Protein AF-J9E319-F1 (afdb_monomer_lite)

Radius of gyration: 35.37 Å; chains: 1; bounding box: 70×33×104 Å

Secondary structure (DSSP, 8-state):
--TTSPEEE--S--SS-EEEEETTEEE-HHHHHHH-TT-SEEE-TTS-EEES---GGGTT-EEEEEETTT--EEEEEE----HHHHHHHHHHHHHHHHHHHHHHHHHHHHHHHHHHHHHHHHHHHHHHHHHHHHHHHHHH--

pLDDT: mean 82.78, std 11.9, range [41.44, 94.38]

Organism: Wuchereria bancrofti (NCBI:txid6293)

Foldseek 3Di:
DPQQAKDKADFDDQDQDKWKDKPNHTDAQVNCCVVCVVPQWGQDPSRIIIHRHDDPVCAQIKMFMAGPPPRHTRDIDGDHDDPVVVVVVVVVVVVVVVVVVVVVVVVVVVVVVVVVVVVVVVVVVVVVVVVVVVVVVVVVVD

Sequence (142 aa):
ALENDPYILSCPQKEFGIFWALNETYISSVSLLAQYPDKRIYIDGDNQLIINYLILDDDESFFSCHRAYDGDVLRTFSLVVNKGKQRQEIVEYVNFGIRYGAFLLILLMVLSITLSVSVQSEKYRRDVAIEQYTNKQVKQTK

Structure (mmCIF, N/CA/C/O backbone):
data_AF-J9E319-F1
#
_entry.id   AF-J9E319-F1
#
loop_
_atom_site.group_PDB
_atom_site.id
_atom_site.type_symbol
_atom_site.label_atom_id
_atom_site.label_alt_id
_atom_site.label_comp_id
_atom_site.label_asym_id
_atom_site.label_entity_id
_atom_site.label_seq_id
_atom_site.pdbx_PDB_ins_code
_atom_site.Cartn_x
_atom_site.Cartn_y
_atom_site.Cartn_z
_atom_site.occupancy
_atom_site.B_iso_or_equiv
_atom_site.auth_seq_id
_atom_site.auth_comp_id
_atom_site.auth_asym_id
_atom_site.auth_atom_id
_atom_site.pdbx_PDB_model_num
ATOM 1 N N . ALA A 1 1 ? -6.685 11.407 -5.947 1.00 43.81 1 ALA A N 1
ATOM 2 C CA . ALA A 1 1 ? -7.246 10.051 -5.825 1.00 43.81 1 ALA A CA 1
ATOM 3 C C . ALA A 1 1 ? -8.084 10.008 -4.556 1.00 43.81 1 ALA A C 1
ATOM 5 O O . ALA A 1 1 ? -7.686 10.659 -3.589 1.00 43.81 1 ALA A O 1
ATOM 6 N N . LEU A 1 2 ? -9.246 9.344 -4.569 1.00 41.44 2 LEU A N 1
ATOM 7 C CA . LEU A 1 2 ? -9.893 8.963 -3.312 1.00 41.44 2 LEU A CA 1
ATOM 8 C C . LEU A 1 2 ? -8.994 7.950 -2.589 1.00 41.44 2 LEU A C 1
ATOM 10 O O . LEU A 1 2 ? -8.174 7.286 -3.212 1.00 41.44 2 LEU A O 1
ATOM 14 N N . GLU A 1 3 ? -9.147 7.850 -1.273 1.00 49.19 3 GLU A N 1
ATOM 15 C CA . GLU A 1 3 ? -8.291 7.068 -0.366 1.00 49.19 3 GLU A CA 1
ATOM 16 C C . GLU A 1 3 ? -8.213 5.562 -0.697 1.00 49.19 3 GLU A C 1
ATOM 18 O O . GLU A 1 3 ? -7.255 4.908 -0.303 1.00 49.19 3 GLU A O 1
ATOM 23 N N . ASN A 1 4 ? -9.158 5.051 -1.498 1.00 58.56 4 ASN A N 1
ATOM 24 C CA . ASN A 1 4 ? -9.263 3.646 -1.906 1.00 58.56 4 ASN A CA 1
ATOM 25 C C . ASN A 1 4 ? -9.133 3.406 -3.421 1.00 58.56 4 ASN A C 1
ATOM 27 O O . ASN A 1 4 ? -9.301 2.269 -3.862 1.00 58.56 4 ASN A O 1
ATOM 31 N N . ASP A 1 5 ? -8.883 4.443 -4.226 1.00 72.38 5 ASP A N 1
ATOM 32 C CA . ASP A 1 5 ? -8.648 4.233 -5.656 1.00 72.38 5 ASP A CA 1
ATOM 33 C C . ASP A 1 5 ? -7.180 3.853 -5.881 1.00 72.38 5 ASP A C 1
ATOM 35 O O . ASP A 1 5 ? -6.292 4.530 -5.348 1.00 72.38 5 ASP A O 1
ATOM 39 N N . PRO A 1 6 ? -6.895 2.817 -6.691 1.00 84.12 6 PRO A N 1
ATOM 40 C CA . PRO A 1 6 ? -5.525 2.443 -6.992 1.00 84.12 6 PRO A CA 1
ATOM 41 C C . PRO A 1 6 ? -4.809 3.587 -7.716 1.00 84.12 6 PRO A C 1
ATOM 43 O O . PRO A 1 6 ? -5.338 4.204 -8.646 1.00 84.12 6 PRO A O 1
ATOM 46 N N . TYR A 1 7 ? -3.572 3.853 -7.314 1.00 88.75 7 TYR A N 1
ATOM 47 C CA . TYR A 1 7 ? -2.696 4.782 -8.010 1.00 88.75 7 TYR A CA 1
ATOM 48 C C . TYR A 1 7 ? -2.090 4.070 -9.214 1.00 88.75 7 TYR A C 1
ATOM 50 O O . TYR A 1 7 ? -1.396 3.063 -9.078 1.00 88.75 7 TYR A O 1
ATOM 58 N N . ILE A 1 8 ? -2.363 4.609 -10.397 1.00 91.31 8 ILE A N 1
ATOM 59 C CA . ILE A 1 8 ? -1.922 4.051 -11.672 1.00 91.31 8 ILE A CA 1
ATOM 60 C C . ILE A 1 8 ? -0.815 4.943 -12.224 1.00 91.31 8 ILE A C 1
ATOM 62 O O . ILE A 1 8 ? -1.060 6.077 -12.646 1.00 91.31 8 ILE A O 1
ATOM 66 N N . LEU A 1 9 ? 0.414 4.436 -12.223 1.00 91.94 9 LEU A N 1
ATOM 67 C CA . LEU A 1 9 ? 1.576 5.128 -12.762 1.00 91.94 9 LEU A CA 1
ATOM 68 C C . LEU A 1 9 ? 1.833 4.620 -14.184 1.00 91.94 9 LEU A C 1
ATOM 70 O O . LEU A 1 9 ? 2.189 3.464 -14.410 1.00 91.94 9 LEU A O 1
ATOM 74 N N . SER A 1 10 ? 1.631 5.505 -15.159 1.00 90.19 10 SER A N 1
ATOM 75 C CA . SER A 1 10 ? 1.729 5.191 -16.586 1.00 90.19 10 SER A CA 1
ATOM 76 C C . SER A 1 10 ? 2.858 5.959 -17.264 1.00 90.19 10 SER A C 1
ATOM 78 O O . SER A 1 10 ? 3.121 7.128 -16.956 1.00 90.19 10 SER A O 1
ATOM 80 N N . CYS A 1 11 ? 3.503 5.315 -18.234 1.00 88.62 11 CYS A N 1
ATOM 81 C CA . CYS A 1 11 ? 4.600 5.903 -18.992 1.00 88.62 11 CYS A CA 1
ATOM 82 C C . CYS A 1 11 ? 4.195 6.227 -20.431 1.00 88.62 11 CYS A C 1
ATOM 84 O O . CYS A 1 11 ? 3.356 5.539 -21.011 1.00 88.62 11 CYS A O 1
ATOM 86 N N . PRO A 1 12 ? 4.755 7.304 -21.009 1.00 79.44 12 PRO A N 1
ATOM 87 C CA . PRO A 1 12 ? 4.262 7.869 -22.262 1.00 79.44 12 PRO A CA 1
ATOM 88 C C . PRO A 1 12 ? 4.551 7.019 -23.512 1.00 79.44 12 PRO A C 1
ATOM 90 O O . PRO A 1 12 ? 3.957 7.289 -24.552 1.00 79.44 12 PRO A O 1
ATOM 93 N N . GLN A 1 13 ? 5.434 6.013 -23.452 1.00 70.56 13 GLN A N 1
ATOM 94 C CA . GLN A 1 13 ? 5.922 5.295 -24.638 1.00 70.56 13 GLN A CA 1
ATOM 95 C C . GLN A 1 13 ? 5.628 3.788 -24.574 1.00 70.56 13 GLN A C 1
ATOM 97 O O . GLN A 1 13 ? 5.977 3.135 -23.595 1.00 70.56 13 GLN A O 1
ATOM 102 N N . LYS A 1 14 ? 5.010 3.241 -25.636 1.00 64.62 14 LYS A N 1
ATOM 103 C CA . LYS A 1 14 ? 4.608 1.820 -25.744 1.00 64.62 14 LYS A CA 1
ATOM 104 C C . LYS A 1 14 ? 5.472 0.972 -26.693 1.00 64.62 14 LYS A C 1
ATOM 106 O O . LYS A 1 14 ? 5.441 -0.246 -26.597 1.00 64.62 14 LYS A O 1
ATOM 111 N N . GLU A 1 15 ? 6.225 1.585 -27.608 1.00 65.69 15 GLU A N 1
ATOM 112 C CA . GLU A 1 15 ? 6.797 0.870 -28.767 1.00 65.69 15 GLU A CA 1
ATOM 113 C C . GLU A 1 15 ? 8.044 0.024 -28.470 1.00 65.69 15 GLU A C 1
ATOM 115 O O . GLU A 1 15 ? 8.210 -1.033 -29.068 1.00 65.69 15 GLU A O 1
ATOM 120 N N . PHE A 1 16 ? 8.914 0.454 -27.552 1.00 67.50 16 PHE A N 1
ATOM 121 C CA . PHE A 1 16 ? 10.224 -0.185 -27.339 1.00 67.50 16 PHE A CA 1
ATOM 122 C C . PHE A 1 16 ? 10.324 -0.976 -26.035 1.00 67.50 16 PHE A C 1
ATOM 124 O O . PHE A 1 16 ? 11.408 -1.412 -25.674 1.00 67.50 16 PHE A O 1
ATOM 131 N N . GLY A 1 17 ? 9.208 -1.178 -25.332 1.00 80.38 17 GLY A N 1
ATOM 132 C CA . GLY A 1 17 ? 9.222 -1.706 -23.970 1.00 80.38 17 GLY A CA 1
ATOM 133 C C . GLY A 1 17 ? 9.722 -0.671 -22.958 1.00 80.38 17 GLY A C 1
ATOM 134 O O . GLY A 1 17 ? 10.401 0.306 -23.291 1.00 80.38 17 GLY A O 1
ATOM 135 N N . ILE A 1 18 ? 9.342 -0.875 -21.702 1.00 89.19 18 ILE A N 1
ATOM 136 C CA . ILE A 1 18 ? 9.634 0.044 -20.604 1.00 89.19 18 ILE A CA 1
ATOM 137 C C . ILE A 1 18 ? 10.063 -0.737 -19.366 1.00 89.19 18 ILE A C 1
ATOM 139 O O . ILE A 1 18 ? 9.433 -1.727 -18.993 1.00 89.19 18 ILE A O 1
ATOM 143 N N . PHE A 1 19 ? 11.127 -0.268 -18.721 1.00 91.00 19 PHE A N 1
ATOM 144 C CA . PHE A 1 19 ? 11.590 -0.789 -17.440 1.00 91.00 19 PHE A CA 1
ATOM 145 C C . PHE A 1 19 ? 11.180 0.148 -16.320 1.00 91.00 19 PHE A C 1
ATOM 147 O O . PHE A 1 19 ? 11.199 1.366 -16.488 1.00 91.00 19 PHE A O 1
ATOM 154 N N . TRP A 1 20 ? 10.841 -0.423 -15.174 1.00 93.88 20 TRP A N 1
ATOM 155 C CA . TRP A 1 20 ? 10.559 0.330 -13.964 1.00 93.88 20 TRP A CA 1
ATOM 156 C C . TRP A 1 20 ? 11.757 0.258 -13.026 1.00 93.88 20 TRP A C 1
ATOM 158 O O . TRP A 1 20 ? 12.435 -0.766 -12.954 1.00 93.88 20 TRP A O 1
ATOM 168 N N . ALA A 1 21 ? 11.999 1.333 -12.290 1.00 94.38 21 ALA A N 1
ATOM 169 C CA . ALA A 1 21 ? 12.942 1.373 -11.189 1.00 94.38 21 ALA A CA 1
ATOM 170 C C . ALA A 1 21 ? 12.269 1.972 -9.949 1.00 94.38 21 ALA A C 1
ATOM 172 O O . ALA A 1 21 ? 11.449 2.885 -10.057 1.00 94.38 21 ALA A O 1
ATOM 173 N N . LEU A 1 22 ? 12.618 1.434 -8.784 1.00 93.12 22 LEU A N 1
ATOM 174 C CA . LEU A 1 22 ? 12.262 1.937 -7.463 1.00 93.12 22 LEU A CA 1
ATOM 175 C C . LEU A 1 22 ? 13.558 2.327 -6.757 1.00 93.12 22 LEU A C 1
ATOM 177 O O . LEU A 1 22 ? 14.431 1.478 -6.584 1.00 93.12 22 LEU A O 1
ATOM 181 N N . ASN A 1 23 ? 13.684 3.594 -6.365 1.00 90.56 23 ASN A N 1
ATOM 182 C CA . ASN A 1 23 ? 14.876 4.145 -5.714 1.00 90.56 23 ASN A CA 1
ATOM 183 C C . ASN A 1 23 ? 16.160 3.748 -6.465 1.00 90.56 23 ASN A C 1
ATOM 185 O O . ASN A 1 23 ? 17.063 3.136 -5.900 1.00 90.56 23 ASN A O 1
ATOM 189 N N . GLU A 1 24 ? 16.181 4.020 -7.775 1.00 87.44 24 GLU A N 1
ATOM 190 C CA . GLU A 1 24 ? 17.293 3.721 -8.700 1.00 87.44 24 GLU A CA 1
ATOM 191 C C . GLU A 1 24 ? 17.565 2.225 -8.955 1.00 87.44 24 GLU A C 1
ATOM 193 O O . GLU A 1 24 ? 18.412 1.878 -9.777 1.00 87.44 24 GLU A O 1
ATOM 198 N N . THR A 1 25 ? 16.820 1.318 -8.321 1.00 91.94 25 THR A N 1
ATOM 199 C CA . THR A 1 25 ? 16.955 -0.128 -8.526 1.00 91.94 25 THR A CA 1
ATOM 200 C C . THR A 1 25 ? 15.898 -0.626 -9.502 1.00 91.94 25 THR A C 1
ATOM 202 O O . THR A 1 25 ? 14.705 -0.435 -9.274 1.00 91.94 25 THR A O 1
ATOM 205 N N . TYR A 1 26 ? 16.313 -1.298 -10.579 1.00 92.38 26 TYR A N 1
ATOM 206 C CA . TYR A 1 26 ? 15.375 -1.878 -11.541 1.00 92.38 26 TYR A CA 1
ATOM 207 C C . TYR A 1 26 ? 14.481 -2.937 -10.893 1.00 92.38 26 TYR A C 1
ATOM 209 O O . TYR A 1 26 ? 14.950 -3.849 -10.211 1.00 92.38 26 TYR A O 1
ATOM 217 N N . ILE A 1 27 ? 13.183 -2.823 -11.154 1.00 93.88 27 ILE A N 1
ATOM 218 C CA . ILE A 1 27 ? 12.142 -3.701 -10.635 1.00 93.88 27 ILE A CA 1
ATOM 219 C C . ILE A 1 27 ? 11.411 -4.407 -11.778 1.00 93.88 27 ILE A C 1
ATOM 221 O O . ILE A 1 27 ? 11.253 -3.894 -12.885 1.00 93.88 27 ILE A O 1
ATOM 225 N N . SER A 1 28 ? 10.954 -5.618 -11.488 1.00 92.62 28 SER A N 1
ATOM 226 C CA . SER A 1 28 ? 10.166 -6.468 -12.374 1.00 92.62 28 SER A CA 1
ATOM 227 C C . SER A 1 28 ? 8.947 -6.993 -11.626 1.00 92.62 28 SER A C 1
ATOM 229 O O . SER A 1 28 ? 8.905 -6.968 -10.394 1.00 92.62 28 SER A O 1
ATOM 231 N N . SER A 1 29 ? 7.974 -7.550 -12.345 1.00 91.25 29 SER A N 1
ATOM 232 C CA . SER A 1 29 ? 6.808 -8.178 -11.712 1.00 91.25 29 SER A CA 1
ATOM 233 C C . SER A 1 29 ? 7.202 -9.293 -10.734 1.00 91.25 29 SER A C 1
ATOM 235 O O . SER A 1 29 ? 6.527 -9.490 -9.729 1.00 91.25 29 SER A O 1
ATOM 237 N N . VAL A 1 30 ? 8.315 -9.995 -10.986 1.00 92.44 30 VAL A N 1
ATOM 238 C CA . VAL A 1 30 ? 8.824 -11.058 -10.105 1.00 92.44 30 VAL A CA 1
ATOM 239 C C . VAL A 1 30 ? 9.434 -10.480 -8.829 1.00 92.44 30 VAL A C 1
ATOM 241 O O . VAL A 1 30 ? 9.117 -10.951 -7.739 1.00 92.44 30 VAL A O 1
ATOM 244 N N . SER A 1 31 ? 10.280 -9.451 -8.943 1.00 93.50 31 SER A N 1
ATOM 245 C CA . SER A 1 31 ? 10.898 -8.825 -7.766 1.00 93.50 31 SER A CA 1
ATOM 246 C C . SER A 1 31 ? 9.860 -8.111 -6.901 1.00 93.50 31 SER A C 1
ATOM 248 O O . SER A 1 31 ? 9.914 -8.213 -5.679 1.00 93.50 31 SER A O 1
ATOM 250 N N . LEU A 1 32 ? 8.874 -7.458 -7.525 1.00 92.94 32 LEU A N 1
ATOM 251 C CA . LEU A 1 32 ? 7.754 -6.845 -6.813 1.00 92.94 32 LEU A CA 1
ATOM 252 C C . LEU A 1 32 ? 6.890 -7.886 -6.109 1.00 92.94 32 LEU A C 1
ATOM 254 O O . LEU A 1 32 ? 6.514 -7.660 -4.971 1.00 92.94 32 LEU A O 1
ATOM 258 N N . LEU A 1 33 ? 6.619 -9.040 -6.727 1.00 93.00 33 LEU A N 1
ATOM 259 C CA . LEU A 1 33 ? 5.860 -10.106 -6.068 1.00 93.00 33 LEU A CA 1
ATOM 260 C C . LEU A 1 33 ? 6.612 -10.698 -4.866 1.00 93.00 33 LEU A C 1
ATOM 262 O O . LEU A 1 33 ? 5.986 -11.095 -3.888 1.00 93.00 33 LEU A O 1
ATOM 266 N N . ALA A 1 34 ? 7.946 -10.751 -4.923 1.00 92.94 34 ALA A N 1
ATOM 267 C CA . ALA A 1 34 ? 8.763 -11.187 -3.794 1.00 92.94 34 ALA A CA 1
ATOM 268 C C . ALA A 1 34 ? 8.748 -10.170 -2.637 1.00 92.94 34 ALA A C 1
ATOM 270 O O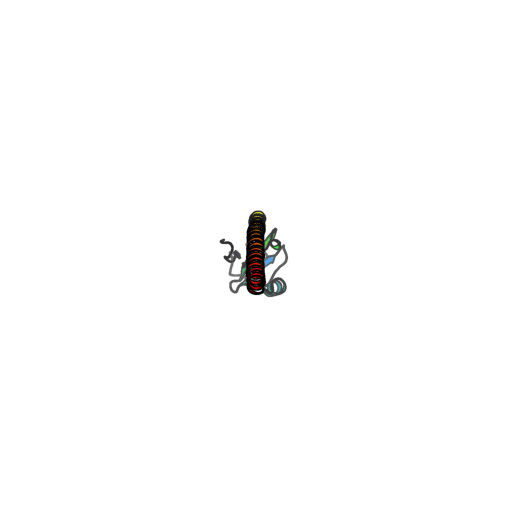 . ALA A 1 34 ? 8.723 -10.568 -1.475 1.00 92.94 34 ALA A O 1
ATOM 271 N N . GLN A 1 35 ? 8.753 -8.871 -2.950 1.00 91.06 35 GLN A N 1
ATOM 272 C CA . GLN A 1 35 ? 8.745 -7.791 -1.959 1.00 91.06 35 GLN A CA 1
ATOM 273 C C . GLN A 1 35 ? 7.342 -7.504 -1.394 1.00 91.06 35 GLN A C 1
ATOM 275 O O . GLN A 1 35 ? 7.197 -7.229 -0.205 1.00 91.06 35 GLN A O 1
ATOM 280 N N . TYR A 1 36 ? 6.316 -7.598 -2.237 1.00 91.56 36 TYR A N 1
ATOM 281 C CA . TYR A 1 36 ? 4.912 -7.308 -1.949 1.00 91.56 36 TYR A CA 1
ATOM 282 C C . TYR A 1 36 ? 4.045 -8.526 -2.322 1.00 91.56 36 TYR A C 1
ATOM 284 O O . TYR A 1 36 ? 3.357 -8.528 -3.350 1.00 91.56 36 TYR A O 1
ATOM 292 N N . PRO A 1 37 ? 4.074 -9.601 -1.509 1.00 91.62 37 PRO A N 1
ATOM 293 C CA . PRO A 1 37 ? 3.364 -10.849 -1.809 1.00 91.62 37 PRO A CA 1
ATOM 294 C C . PRO A 1 37 ? 1.836 -10.694 -1.817 1.00 91.62 37 PRO A C 1
ATOM 296 O O . PRO A 1 37 ? 1.132 -11.490 -2.438 1.00 91.62 37 PRO A O 1
ATOM 299 N N . ASP A 1 38 ? 1.319 -9.651 -1.167 1.00 92.19 38 ASP A N 1
ATOM 300 C CA . ASP A 1 38 ? -0.088 -9.244 -1.172 1.00 92.19 38 ASP A CA 1
ATOM 301 C C . ASP A 1 38 ? -0.530 -8.577 -2.488 1.00 92.19 38 ASP A C 1
ATOM 303 O O . ASP A 1 38 ? -1.708 -8.257 -2.649 1.00 92.19 38 ASP A O 1
ATOM 307 N N . LYS A 1 39 ? 0.392 -8.382 -3.444 1.00 90.31 39 LYS A N 1
ATOM 308 C CA . LYS A 1 39 ? 0.166 -7.653 -4.701 1.00 90.31 39 LYS A CA 1
ATOM 309 C C . LYS A 1 39 ? -0.351 -6.233 -4.466 1.00 90.31 39 LYS A C 1
ATOM 311 O O . LYS A 1 39 ? -1.135 -5.716 -5.262 1.00 90.31 39 LYS A O 1
ATOM 316 N N . ARG A 1 40 ? 0.078 -5.581 -3.383 1.00 91.44 40 ARG A N 1
ATOM 317 C CA . ARG A 1 40 ? -0.235 -4.169 -3.142 1.00 91.44 40 ARG A CA 1
ATOM 318 C C . ARG A 1 40 ? 0.393 -3.256 -4.191 1.00 91.44 40 ARG A C 1
ATOM 320 O O . ARG A 1 40 ? -0.270 -2.327 -4.645 1.00 91.44 40 ARG A O 1
ATOM 327 N N . ILE A 1 41 ? 1.640 -3.543 -4.571 1.00 93.31 41 ILE A N 1
ATOM 328 C CA . ILE A 1 41 ? 2.370 -2.881 -5.656 1.00 93.31 41 ILE A CA 1
ATOM 329 C C . ILE A 1 41 ? 2.730 -3.933 -6.699 1.00 93.31 41 ILE A C 1
ATOM 331 O O . ILE A 1 41 ? 3.369 -4.934 -6.377 1.00 93.31 41 ILE A O 1
ATOM 335 N N . TYR A 1 42 ? 2.319 -3.729 -7.947 1.00 94.31 42 TYR A N 1
ATOM 336 C CA . TYR A 1 42 ? 2.589 -4.670 -9.033 1.00 94.31 42 TYR A CA 1
ATOM 337 C C . TYR A 1 42 ? 2.621 -3.970 -10.391 1.00 94.31 42 TYR A C 1
ATOM 339 O O . TYR A 1 42 ? 2.134 -2.854 -10.541 1.00 94.31 42 TYR A O 1
ATOM 347 N N . ILE A 1 43 ? 3.200 -4.643 -11.385 1.00 93.19 43 ILE A N 1
ATOM 348 C CA . ILE A 1 43 ? 3.149 -4.213 -12.785 1.00 93.19 43 ILE A CA 1
ATOM 349 C C . ILE A 1 43 ? 2.057 -5.024 -13.482 1.00 93.19 43 ILE A C 1
ATOM 351 O O . ILE A 1 43 ? 2.051 -6.256 -13.384 1.00 93.19 43 ILE A O 1
ATOM 355 N N . ASP A 1 44 ? 1.122 -4.340 -14.136 1.00 90.50 44 ASP A N 1
ATOM 356 C CA . ASP A 1 44 ? 0.008 -4.964 -14.850 1.00 90.50 44 ASP A CA 1
ATOM 357 C C . ASP A 1 44 ? 0.391 -5.440 -16.268 1.00 90.50 44 ASP A C 1
ATOM 359 O O . ASP A 1 44 ? 1.542 -5.349 -16.700 1.00 90.50 44 ASP A O 1
ATOM 363 N N . GLY A 1 45 ? -0.587 -5.982 -17.003 1.00 85.56 45 GLY A N 1
ATOM 364 C CA . GLY A 1 45 ? -0.383 -6.476 -18.371 1.00 85.56 45 GLY A CA 1
ATOM 365 C C . GLY A 1 45 ? -0.111 -5.383 -19.413 1.00 85.56 45 GLY A C 1
ATOM 366 O O . GLY A 1 45 ? 0.449 -5.686 -20.463 1.00 85.56 45 GLY A O 1
ATOM 367 N N . ASP A 1 46 ? -0.450 -4.128 -19.112 1.00 87.88 46 ASP A N 1
ATOM 368 C CA . ASP A 1 46 ? -0.162 -2.955 -19.944 1.00 87.88 46 ASP A CA 1
ATOM 369 C C .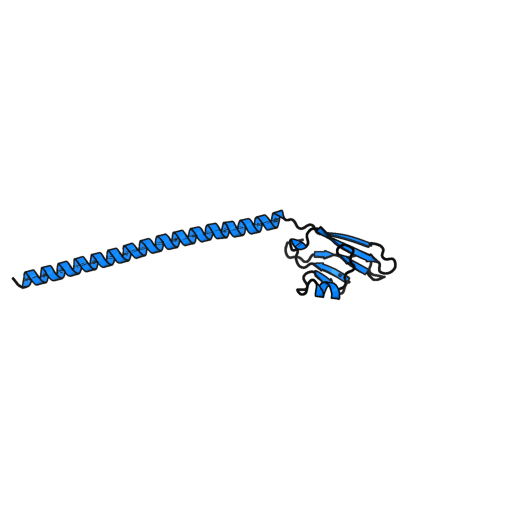 ASP A 1 46 ? 1.172 -2.285 -19.555 1.00 87.88 46 ASP A C 1
ATOM 371 O O . ASP A 1 46 ? 1.501 -1.193 -20.031 1.00 87.88 46 ASP A O 1
ATOM 375 N N . ASN A 1 47 ? 1.951 -2.949 -18.694 1.00 88.50 47 ASN A N 1
ATOM 376 C CA . ASN A 1 47 ? 3.217 -2.495 -18.130 1.00 88.50 47 ASN A CA 1
ATOM 377 C C . ASN A 1 47 ? 3.105 -1.168 -17.352 1.00 88.50 47 ASN A C 1
ATOM 379 O O . ASN A 1 47 ? 4.055 -0.379 -17.274 1.00 88.50 47 ASN A O 1
ATOM 383 N N . GLN A 1 48 ? 1.941 -0.927 -16.757 1.00 91.44 48 GLN A N 1
ATOM 384 C CA . GLN A 1 48 ? 1.686 0.157 -15.819 1.00 91.44 48 GLN A CA 1
ATOM 385 C C . GLN A 1 48 ? 2.031 -0.313 -14.411 1.00 91.44 48 GLN A C 1
ATOM 387 O O . GLN A 1 48 ? 1.818 -1.474 -14.059 1.00 91.44 48 GLN A O 1
ATOM 392 N N . LEU A 1 49 ? 2.566 0.590 -13.595 1.00 93.00 49 LEU A N 1
ATOM 393 C CA . LEU A 1 49 ? 2.827 0.303 -12.194 1.00 93.00 49 LEU A CA 1
ATOM 394 C C . LEU A 1 49 ? 1.584 0.690 -11.386 1.00 93.00 49 LEU A C 1
ATOM 396 O O . LEU A 1 49 ? 1.157 1.843 -11.404 1.00 93.00 49 LEU A O 1
ATOM 400 N N . ILE A 1 50 ? 0.996 -0.287 -10.704 1.00 93.62 50 ILE A N 1
ATOM 401 C CA . ILE A 1 50 ? -0.234 -0.143 -9.929 1.00 93.62 50 ILE A CA 1
ATOM 402 C C . ILE A 1 50 ? 0.099 -0.199 -8.441 1.00 93.62 50 ILE A C 1
ATOM 404 O O . ILE A 1 50 ? 0.806 -1.104 -7.996 1.00 93.62 50 ILE A O 1
ATOM 408 N N . ILE A 1 51 ? -0.446 0.741 -7.670 1.00 93.12 51 ILE A N 1
ATOM 409 C CA . ILE A 1 51 ? -0.356 0.780 -6.207 1.00 93.12 51 ILE A CA 1
ATOM 410 C C . ILE A 1 51 ? -1.777 0.824 -5.644 1.00 93.12 51 ILE A C 1
ATOM 412 O O . ILE A 1 51 ? -2.451 1.846 -5.737 1.00 93.12 51 ILE A O 1
ATOM 416 N N . ASN A 1 52 ? -2.244 -0.277 -5.055 1.00 90.06 52 ASN A N 1
ATOM 417 C CA . ASN A 1 52 ? -3.624 -0.391 -4.568 1.00 90.06 52 ASN A CA 1
ATOM 418 C C . ASN A 1 52 ? -3.907 0.511 -3.355 1.00 90.06 52 ASN A C 1
ATOM 420 O O . ASN A 1 52 ? -4.982 1.090 -3.262 1.00 90.06 52 ASN A O 1
ATOM 424 N N . TYR A 1 53 ? -2.952 0.621 -2.430 1.00 85.44 53 TYR A N 1
ATOM 425 C CA . TYR A 1 53 ? -3.026 1.494 -1.255 1.00 85.44 53 TYR A CA 1
ATOM 426 C C . TYR A 1 53 ? -1.620 1.872 -0.781 1.00 85.44 53 TYR A C 1
ATOM 428 O O . TYR A 1 53 ? -0.667 1.109 -0.971 1.00 85.44 53 TYR A O 1
ATOM 436 N N . LEU A 1 54 ? -1.503 3.049 -0.161 1.00 83.94 54 LEU A N 1
ATOM 437 C CA . LEU A 1 54 ? -0.252 3.584 0.383 1.00 83.94 54 LEU A CA 1
ATOM 438 C C . LEU A 1 54 ? -0.147 3.304 1.886 1.00 83.94 54 LEU A C 1
ATOM 440 O O . LEU A 1 54 ? -1.135 3.406 2.613 1.00 83.94 54 LEU A O 1
ATOM 444 N N . ILE A 1 55 ? 1.059 2.994 2.350 1.00 83.69 55 ILE A N 1
ATOM 445 C CA . ILE A 1 55 ? 1.413 2.887 3.770 1.00 83.69 55 ILE A CA 1
ATOM 446 C C . ILE A 1 55 ? 2.461 3.945 4.133 1.00 83.69 55 ILE A C 1
ATOM 448 O O . ILE A 1 55 ? 3.094 4.523 3.255 1.00 83.69 55 ILE A O 1
ATOM 452 N N . LEU A 1 56 ? 2.665 4.204 5.429 1.00 80.81 56 LEU A N 1
ATOM 453 C CA . LEU A 1 56 ? 3.653 5.196 5.889 1.00 80.81 56 LEU A CA 1
ATOM 454 C C . LEU A 1 56 ? 5.075 4.902 5.405 1.00 80.81 56 LEU A C 1
ATOM 456 O O . LEU A 1 56 ? 5.827 5.840 5.166 1.00 80.81 56 LEU A O 1
ATOM 460 N N . ASP A 1 57 ? 5.418 3.625 5.245 1.00 83.06 57 ASP A N 1
ATOM 461 C CA . ASP A 1 57 ? 6.743 3.197 4.790 1.00 83.06 57 ASP A CA 1
ATOM 462 C C . ASP A 1 57 ? 6.974 3.454 3.292 1.00 83.06 57 ASP A C 1
ATOM 464 O O . ASP A 1 57 ? 8.109 3.381 2.834 1.00 83.06 57 ASP A O 1
ATOM 468 N N . ASP A 1 58 ? 5.925 3.772 2.524 1.00 84.12 58 ASP A N 1
ATOM 469 C CA . ASP A 1 58 ? 6.071 4.175 1.120 1.00 84.12 58 ASP A CA 1
ATOM 470 C C . ASP A 1 58 ? 6.452 5.647 0.966 1.00 84.12 58 ASP A C 1
ATOM 472 O O . ASP A 1 58 ? 6.707 6.100 -0.153 1.00 84.12 58 ASP A O 1
ATOM 476 N N . ASP A 1 59 ? 6.440 6.416 2.057 1.00 82.62 59 ASP A N 1
ATOM 477 C CA . ASP A 1 59 ? 6.812 7.821 2.013 1.00 82.62 59 ASP A CA 1
ATOM 478 C C . ASP A 1 59 ? 8.225 7.980 1.446 1.00 82.62 59 ASP A C 1
ATOM 480 O O . ASP A 1 59 ? 9.119 7.188 1.736 1.00 82.62 59 ASP A O 1
ATOM 484 N N . GLU A 1 60 ? 8.404 8.992 0.601 1.00 83.06 60 GLU A N 1
ATOM 485 C CA . GLU A 1 60 ? 9.664 9.271 -0.098 1.00 83.06 60 GLU A CA 1
ATOM 486 C C . GLU A 1 60 ? 10.081 8.200 -1.127 1.00 83.06 60 GLU A C 1
ATOM 488 O O . GLU A 1 60 ? 11.159 8.299 -1.715 1.00 83.06 60 GLU A O 1
ATOM 493 N N . SER A 1 61 ? 9.221 7.219 -1.433 1.00 87.00 61 SER A N 1
ATOM 494 C CA . SER A 1 61 ? 9.484 6.265 -2.517 1.00 87.00 61 SER A CA 1
ATOM 495 C C . SER A 1 61 ? 9.519 6.963 -3.875 1.00 87.00 61 SER A C 1
ATOM 497 O O . SER A 1 61 ? 8.621 7.738 -4.233 1.00 87.00 61 SER A O 1
ATOM 499 N N . PHE A 1 62 ? 10.545 6.642 -4.662 1.00 92.50 62 PHE A N 1
ATOM 500 C CA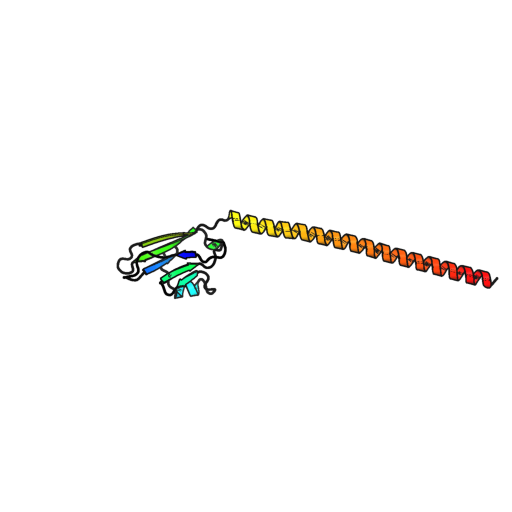 . PHE A 1 62 ? 10.769 7.211 -5.982 1.00 92.50 62 PHE A CA 1
ATOM 501 C C . PHE A 1 62 ? 10.673 6.138 -7.061 1.00 92.50 62 PHE A C 1
ATOM 503 O O . PHE A 1 62 ? 11.502 5.232 -7.132 1.00 92.50 62 PHE A O 1
ATOM 510 N N . PHE A 1 63 ? 9.676 6.265 -7.930 1.00 94.00 63 PHE A N 1
ATOM 511 C CA . PHE A 1 63 ? 9.488 5.386 -9.075 1.00 94.00 63 PHE A CA 1
ATOM 512 C C . PHE A 1 63 ? 9.874 6.108 -10.357 1.00 94.00 63 PHE A C 1
ATOM 514 O O . PHE A 1 63 ? 9.416 7.217 -10.624 1.00 94.00 63 PHE A O 1
ATOM 521 N N . SER A 1 64 ? 10.668 5.466 -11.198 1.00 94.31 64 SER A N 1
ATOM 522 C CA . SER A 1 64 ? 10.977 5.962 -12.535 1.00 94.31 64 SER A CA 1
ATOM 523 C C . SER A 1 64 ? 10.728 4.884 -13.567 1.00 94.31 64 SER A C 1
ATOM 525 O O . SER A 1 64 ? 10.856 3.692 -13.294 1.00 94.31 64 SER A O 1
ATOM 527 N N . CYS A 1 65 ? 10.367 5.305 -14.771 1.00 93.25 65 CYS A N 1
ATOM 528 C CA . CYS A 1 65 ? 10.349 4.414 -15.913 1.00 93.25 65 CYS A CA 1
ATOM 529 C C . CYS A 1 65 ? 11.355 4.855 -16.958 1.00 93.25 65 CYS A C 1
ATOM 531 O O . CYS A 1 65 ? 11.548 6.046 -17.213 1.00 93.25 65 CYS A O 1
ATOM 533 N N . HIS A 1 66 ? 11.977 3.855 -17.560 1.00 92.00 66 HIS A N 1
ATOM 534 C CA . HIS A 1 66 ? 13.081 3.986 -18.483 1.00 92.00 66 HIS A CA 1
ATOM 535 C C . HIS A 1 66 ? 12.714 3.327 -19.804 1.00 92.00 66 HIS A C 1
ATOM 537 O O . HIS A 1 66 ? 12.024 2.301 -19.834 1.00 92.00 66 HIS A O 1
ATOM 543 N N . ARG A 1 67 ? 13.181 3.903 -20.907 1.00 90.38 67 ARG A N 1
ATOM 544 C CA . ARG A 1 67 ? 13.075 3.274 -22.220 1.00 90.38 67 ARG A CA 1
ATOM 545 C C . ARG A 1 67 ? 14.029 2.083 -22.282 1.00 90.38 67 ARG A C 1
ATOM 547 O O . ARG A 1 67 ? 15.177 2.182 -21.863 1.00 90.38 67 ARG A O 1
ATOM 554 N N . ALA A 1 68 ? 13.571 0.957 -22.828 1.00 86.00 68 ALA A N 1
ATOM 555 C CA . ALA A 1 68 ? 14.370 -0.268 -22.806 1.00 86.00 68 ALA A CA 1
ATOM 556 C C . ALA A 1 68 ? 15.614 -0.258 -23.714 1.00 86.00 68 ALA A C 1
ATOM 558 O O . ALA A 1 68 ? 16.536 -1.031 -23.475 1.00 86.00 68 ALA A O 1
ATOM 559 N N . TYR A 1 69 ? 15.636 0.578 -24.757 1.00 82.75 69 TYR A N 1
ATOM 560 C CA . TYR A 1 69 ? 16.708 0.589 -25.759 1.00 82.75 69 TYR A CA 1
ATOM 561 C C . TYR A 1 69 ? 17.970 1.338 -25.302 1.00 82.75 69 TYR A C 1
ATOM 563 O O . TYR A 1 69 ? 19.077 0.838 -25.476 1.00 82.75 69 TYR A O 1
ATOM 571 N N . ASP A 1 70 ? 17.804 2.533 -24.735 1.00 86.12 70 ASP A N 1
ATOM 572 C CA . ASP A 1 70 ? 18.886 3.452 -24.349 1.00 86.12 70 ASP A CA 1
ATOM 573 C C . ASP A 1 70 ? 18.969 3.678 -22.828 1.00 86.12 70 ASP A C 1
ATOM 575 O O . ASP A 1 70 ? 19.969 4.199 -22.341 1.00 86.12 70 ASP A O 1
ATOM 579 N N . GLY A 1 71 ? 17.960 3.245 -22.063 1.00 84.75 71 GLY A N 1
ATOM 580 C CA . GLY A 1 71 ? 17.887 3.452 -20.617 1.00 84.75 71 GLY A CA 1
ATOM 581 C C . GLY A 1 71 ? 17.435 4.857 -20.212 1.00 84.75 71 GLY A C 1
ATOM 582 O O . GLY A 1 71 ? 17.422 5.163 -19.014 1.00 84.75 71 GLY A O 1
ATOM 583 N N . ASP A 1 72 ? 17.037 5.701 -21.170 1.00 89.62 72 ASP A N 1
ATOM 584 C CA . ASP A 1 72 ? 16.629 7.078 -20.904 1.00 89.62 72 ASP A CA 1
ATOM 585 C C . ASP A 1 72 ? 15.399 7.127 -19.996 1.00 89.62 72 ASP A C 1
ATOM 587 O O . ASP A 1 72 ? 14.425 6.389 -20.181 1.00 89.62 72 ASP A O 1
ATOM 591 N N . VAL A 1 73 ? 15.420 8.044 -19.028 1.00 90.75 73 VAL A N 1
ATOM 592 C CA . VAL A 1 73 ? 14.294 8.279 -18.120 1.00 90.75 73 VAL A CA 1
ATOM 593 C C . VAL A 1 73 ? 13.142 8.909 -18.900 1.00 90.75 73 VAL A C 1
ATOM 595 O O . VAL A 1 73 ? 13.245 10.027 -19.400 1.00 90.75 73 VAL A O 1
ATOM 598 N N . LEU A 1 74 ? 12.013 8.207 -18.964 1.00 90.56 74 LEU A N 1
ATOM 599 C CA . LEU A 1 74 ? 10.800 8.682 -19.628 1.00 90.56 74 LEU A CA 1
ATOM 600 C C . LEU A 1 74 ? 9.920 9.504 -18.689 1.00 90.56 74 LEU A C 1
ATOM 602 O O . LEU A 1 74 ? 9.314 10.495 -19.100 1.00 90.56 74 LEU A O 1
ATOM 606 N N . ARG A 1 75 ? 9.792 9.059 -17.436 1.00 91.38 75 ARG A N 1
ATOM 607 C CA . ARG A 1 75 ? 8.979 9.719 -16.413 1.00 91.38 75 ARG A CA 1
ATOM 608 C C . ARG A 1 75 ? 9.429 9.293 -15.023 1.00 91.38 75 ARG A C 1
ATOM 610 O O . ARG A 1 75 ? 9.869 8.164 -14.822 1.00 91.38 75 ARG A O 1
ATOM 617 N N . THR A 1 76 ? 9.278 10.204 -14.073 1.00 93.00 76 THR A N 1
ATOM 618 C CA . THR A 1 76 ? 9.555 9.989 -12.656 1.00 93.00 76 THR A CA 1
ATOM 619 C C . THR A 1 76 ? 8.319 10.318 -11.831 1.00 93.00 76 THR 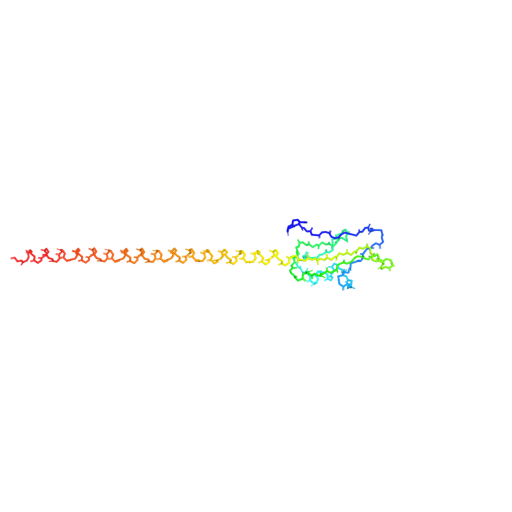A C 1
ATOM 621 O O . THR A 1 76 ? 7.493 11.150 -12.213 1.00 93.00 76 THR A O 1
ATOM 624 N N . PHE A 1 77 ? 8.191 9.643 -10.700 1.00 92.06 77 PHE A N 1
ATOM 625 C CA . PHE A 1 77 ? 7.092 9.762 -9.766 1.00 92.06 77 PHE A CA 1
ATOM 626 C C . PHE A 1 77 ? 7.657 9.707 -8.353 1.00 92.06 77 PHE A C 1
ATOM 628 O O . PHE A 1 77 ? 8.338 8.755 -7.982 1.00 92.06 77 PHE A O 1
ATOM 635 N N . SER A 1 78 ? 7.360 10.730 -7.563 1.00 89.31 78 SER A N 1
ATOM 636 C CA . SER A 1 78 ? 7.670 10.752 -6.138 1.00 89.31 78 SER A CA 1
ATOM 637 C C . SER A 1 78 ? 6.369 10.580 -5.369 1.00 89.31 78 SER A C 1
ATOM 639 O O . SER A 1 78 ? 5.399 11.303 -5.617 1.00 89.31 78 SER A O 1
ATOM 641 N N . LEU A 1 79 ? 6.341 9.599 -4.473 1.00 84.44 79 LEU A N 1
ATOM 642 C CA . LEU A 1 79 ? 5.241 9.415 -3.542 1.00 84.44 79 LEU A CA 1
ATOM 643 C C . LEU A 1 79 ? 5.536 10.188 -2.264 1.00 84.44 79 LEU A C 1
ATOM 645 O O . LEU A 1 79 ? 6.596 10.044 -1.660 1.00 84.44 79 LEU A O 1
ATOM 649 N N . VAL A 1 80 ? 4.568 11.001 -1.852 1.00 81.81 80 VAL A N 1
ATOM 650 C CA . VAL A 1 80 ? 4.599 11.712 -0.575 1.00 81.81 80 VAL A CA 1
ATOM 651 C C . VAL A 1 80 ? 3.332 11.342 0.171 1.00 81.81 80 VAL A C 1
ATOM 653 O O . VAL A 1 80 ? 2.223 11.693 -0.246 1.00 81.81 80 VAL A O 1
ATOM 656 N N . VAL A 1 81 ? 3.488 10.607 1.266 1.00 78.62 81 VAL A N 1
ATOM 657 C CA . VAL A 1 81 ? 2.371 10.163 2.095 1.00 78.62 81 VAL A CA 1
ATOM 658 C C . VAL A 1 81 ? 2.115 11.237 3.141 1.00 78.62 81 VAL A C 1
ATOM 660 O O . VAL A 1 81 ? 2.975 11.584 3.949 1.00 78.62 81 VAL A O 1
ATOM 663 N N . ASN A 1 82 ? 0.907 11.801 3.147 1.00 72.81 82 ASN A N 1
ATOM 664 C CA . ASN A 1 82 ? 0.567 12.847 4.104 1.00 72.81 82 ASN A CA 1
ATOM 665 C C . ASN A 1 82 ? 0.421 12.267 5.525 1.00 72.81 82 ASN A C 1
ATOM 667 O O . ASN A 1 82 ? -0.664 11.858 5.941 1.00 72.81 82 ASN A O 1
ATOM 671 N N . LYS A 1 83 ? 1.519 12.304 6.291 1.00 64.75 83 LYS A N 1
ATOM 672 C CA . LYS A 1 83 ? 1.614 11.833 7.686 1.00 64.75 83 LYS A CA 1
ATOM 673 C C . LYS A 1 83 ? 0.588 12.482 8.625 1.00 64.75 83 LYS A C 1
ATOM 675 O O . LYS A 1 83 ? 0.215 11.886 9.636 1.00 64.75 83 LYS A O 1
ATOM 680 N N . GLY A 1 84 ? 0.136 13.702 8.319 1.00 59.50 84 GLY A N 1
ATOM 681 C CA . GLY A 1 84 ? -0.809 14.451 9.151 1.00 59.50 84 GLY A CA 1
ATOM 682 C C . GLY A 1 84 ? -2.220 13.865 9.138 1.00 59.50 84 GLY A C 1
ATOM 683 O O . GLY A 1 84 ? -2.850 13.782 10.191 1.00 59.50 84 GLY A O 1
ATOM 684 N N . LYS A 1 85 ? -2.686 13.396 7.974 1.00 57.19 85 LYS A N 1
ATOM 685 C CA . LYS A 1 85 ? -4.032 12.827 7.809 1.00 57.19 85 LYS A CA 1
ATOM 686 C C . LYS A 1 85 ? -4.196 11.512 8.580 1.00 57.19 85 LYS A C 1
ATOM 688 O O . LYS A 1 85 ? -5.157 11.355 9.322 1.00 57.19 85 LYS A O 1
ATOM 693 N N . GLN A 1 86 ? -3.201 10.629 8.509 1.00 52.09 86 GLN A N 1
ATOM 694 C CA . GLN A 1 86 ? -3.238 9.343 9.215 1.00 52.09 86 GLN A CA 1
ATOM 695 C C . GLN A 1 86 ? -3.068 9.474 10.737 1.00 52.09 86 GLN A C 1
ATOM 697 O O . GLN A 1 86 ? -3.706 8.750 11.500 1.00 52.09 86 GLN A O 1
ATOM 702 N N . ARG A 1 87 ? -2.239 10.417 11.218 1.00 54.59 87 ARG A N 1
ATOM 703 C CA . ARG A 1 87 ? -2.147 10.680 12.667 1.00 54.59 87 ARG A CA 1
ATOM 704 C C . ARG A 1 87 ? -3.449 11.238 13.233 1.00 54.59 87 ARG A C 1
ATOM 706 O O . ARG A 1 87 ? -3.793 10.883 14.355 1.00 54.59 87 ARG A O 1
ATOM 713 N N . GLN A 1 88 ? -4.153 12.096 12.492 1.00 55.59 88 GLN A N 1
ATOM 714 C CA . GLN A 1 88 ? -5.461 12.601 12.918 1.00 55.59 88 GLN A CA 1
ATOM 715 C C . GLN A 1 88 ? -6.478 11.466 13.043 1.00 55.59 88 GLN A C 1
ATOM 717 O O . GLN A 1 88 ? -7.155 11.385 14.063 1.00 55.59 88 GLN A O 1
ATOM 722 N N . GLU A 1 89 ? -6.496 10.537 12.089 1.00 57.25 89 GLU A N 1
ATOM 723 C CA . GLU A 1 89 ? -7.397 9.384 12.120 1.00 57.25 89 GLU A CA 1
ATOM 724 C C . GLU A 1 89 ? -7.124 8.460 13.323 1.00 57.25 89 GLU A C 1
ATOM 726 O O . GLU A 1 89 ? -8.042 8.116 14.067 1.00 57.25 89 GLU A O 1
ATOM 731 N N . ILE A 1 90 ? -5.856 8.137 13.615 1.00 61.75 90 ILE A N 1
ATOM 732 C CA . ILE A 1 90 ? -5.495 7.335 14.802 1.00 61.75 90 ILE A CA 1
ATOM 733 C C . ILE A 1 90 ? -5.895 8.050 16.101 1.00 61.75 90 ILE A C 1
ATOM 735 O O . ILE A 1 90 ? -6.407 7.421 17.030 1.00 61.75 90 ILE A O 1
ATOM 739 N N . VAL A 1 91 ? -5.679 9.364 16.187 1.00 63.22 91 VAL A N 1
ATOM 740 C CA . VAL A 1 91 ? -6.063 10.155 17.366 1.00 63.22 91 VAL A CA 1
ATOM 741 C C . VAL A 1 91 ? -7.585 10.187 17.535 1.00 63.22 91 VAL A C 1
ATOM 743 O O . VAL A 1 91 ? -8.070 10.092 18.664 1.00 63.22 91 VAL A O 1
ATOM 746 N N . GLU A 1 92 ? -8.347 10.260 16.444 1.00 65.50 92 GLU A N 1
ATOM 747 C CA . GLU A 1 92 ? -9.809 10.184 16.477 1.00 65.50 92 GLU A CA 1
ATOM 748 C C . GLU A 1 92 ? -10.305 8.816 16.955 1.00 65.50 92 GLU A C 1
ATOM 750 O O . GLU A 1 92 ? -11.156 8.766 17.847 1.00 65.50 92 GLU A O 1
ATOM 755 N N . TYR A 1 93 ? -9.723 7.715 16.468 1.00 72.62 93 TYR A N 1
ATOM 756 C CA . TYR A 1 93 ? -10.053 6.363 16.934 1.00 72.62 93 TYR A CA 1
ATOM 757 C C . TYR A 1 93 ? -9.756 6.166 18.424 1.00 72.62 93 TYR A C 1
ATOM 759 O O . TYR A 1 93 ? -10.579 5.614 19.159 1.00 72.62 93 TYR A O 1
ATOM 767 N N . VAL A 1 94 ? -8.606 6.646 18.905 1.00 77.44 94 VAL A N 1
ATOM 768 C CA . VAL A 1 94 ? -8.246 6.560 20.329 1.00 77.44 94 VAL A CA 1
ATOM 769 C C . VAL A 1 94 ? -9.195 7.404 21.181 1.00 77.44 94 VAL A C 1
ATOM 771 O O . VAL A 1 94 ? -9.681 6.937 22.211 1.00 77.44 94 VAL A O 1
ATOM 774 N N . ASN A 1 95 ? -9.516 8.624 20.747 1.00 77.62 95 ASN A N 1
ATOM 775 C CA . ASN A 1 95 ? -10.454 9.493 21.455 1.00 77.62 95 ASN A CA 1
ATOM 776 C C . ASN A 1 95 ? -11.872 8.893 21.489 1.00 77.62 95 ASN A C 1
ATOM 778 O O . ASN A 1 95 ? -12.554 8.958 22.514 1.00 77.62 95 ASN A O 1
ATOM 782 N N . PHE A 1 96 ? -12.299 8.248 20.401 1.00 80.88 96 PHE A N 1
ATOM 783 C CA . PHE A 1 96 ? -13.545 7.488 20.356 1.00 80.88 96 PHE A CA 1
ATOM 784 C C . PHE A 1 96 ? -13.526 6.323 21.355 1.00 80.88 96 PHE A C 1
ATOM 786 O O . PHE A 1 96 ? -14.459 6.184 22.147 1.00 80.88 96 PHE A O 1
ATOM 793 N N . GLY A 1 97 ? -12.437 5.549 21.394 1.00 84.38 97 GLY A N 1
ATOM 794 C CA . GLY A 1 97 ? -12.246 4.457 22.350 1.00 84.38 97 GLY A CA 1
ATOM 795 C C . GLY A 1 97 ? -12.294 4.918 23.810 1.00 84.38 97 GLY A C 1
ATOM 796 O O . GLY A 1 97 ? -12.980 4.303 24.625 1.00 84.38 97 GLY A O 1
ATOM 797 N N . ILE A 1 98 ? -11.645 6.040 24.141 1.00 86.94 98 ILE A N 1
ATOM 798 C CA . ILE A 1 98 ? -11.671 6.628 25.491 1.00 86.94 98 ILE A CA 1
ATOM 799 C C . ILE A 1 98 ? -13.090 7.072 25.866 1.00 86.94 98 ILE A C 1
ATOM 801 O O . ILE A 1 98 ? -13.563 6.761 26.960 1.00 86.94 98 ILE A O 1
ATOM 805 N N . ARG A 1 99 ? -13.797 7.765 24.963 1.00 84.44 99 ARG A N 1
ATOM 806 C CA . ARG A 1 99 ? -15.180 8.212 25.204 1.00 84.44 99 ARG A CA 1
ATOM 807 C C . ARG A 1 99 ? -16.135 7.038 25.401 1.00 84.44 99 ARG A C 1
ATOM 809 O O . ARG A 1 99 ? -16.933 7.055 26.337 1.00 84.44 99 ARG A O 1
ATOM 816 N N . TYR A 1 100 ? -16.037 6.017 24.556 1.00 91.12 100 TYR A N 1
ATOM 817 C CA . TYR A 1 100 ? -16.886 4.832 24.648 1.00 91.12 100 TYR A CA 1
ATOM 818 C C . TYR A 1 100 ? -16.569 3.997 25.898 1.00 91.12 100 TYR A C 1
ATOM 820 O O . TYR A 1 100 ? -17.478 3.545 26.594 1.00 91.12 100 TYR A O 1
ATOM 828 N N . GLY A 1 101 ? -15.285 3.862 26.243 1.00 90.44 101 GLY A N 1
ATOM 829 C CA . GLY A 1 101 ? -14.841 3.201 27.469 1.00 90.44 101 GLY A CA 1
ATOM 830 C C . GLY A 1 101 ? -15.362 3.897 28.727 1.00 90.44 101 GLY A C 1
ATOM 831 O O . GLY A 1 101 ? -15.914 3.241 29.609 1.00 90.44 101 GLY A O 1
ATOM 832 N N . ALA A 1 102 ? -15.277 5.229 28.788 1.00 91.19 102 ALA A N 1
ATOM 833 C CA . ALA A 1 102 ? -15.837 6.003 29.894 1.00 91.19 102 ALA A CA 1
ATOM 834 C C . ALA A 1 102 ? -17.360 5.818 30.013 1.00 91.19 102 ALA A C 1
ATOM 836 O O . ALA A 1 102 ? -17.875 5.626 31.115 1.00 91.19 102 ALA A O 1
ATOM 837 N N . PHE A 1 103 ? -18.079 5.812 28.888 1.00 93.31 103 PHE A N 1
ATOM 838 C CA . PHE A 1 103 ? -19.525 5.588 28.869 1.00 93.31 103 PHE A CA 1
ATOM 839 C C . PHE A 1 103 ? -19.914 4.200 29.406 1.00 93.31 103 PHE A C 1
ATOM 841 O O . PHE A 1 103 ? -20.820 4.088 30.234 1.00 93.31 103 PHE A O 1
ATOM 848 N N . LEU A 1 104 ? -19.191 3.150 29.005 1.00 92.81 104 LEU A N 1
ATOM 849 C CA . LEU A 1 104 ? -19.394 1.797 29.527 1.00 92.81 104 LEU A CA 1
ATOM 850 C C . LEU A 1 104 ? -19.134 1.707 31.034 1.00 92.81 104 LEU A C 1
ATOM 852 O O . LEU A 1 104 ? -19.911 1.076 31.749 1.00 92.81 104 LEU A O 1
ATOM 856 N N . LEU A 1 105 ? -18.080 2.357 31.533 1.00 93.06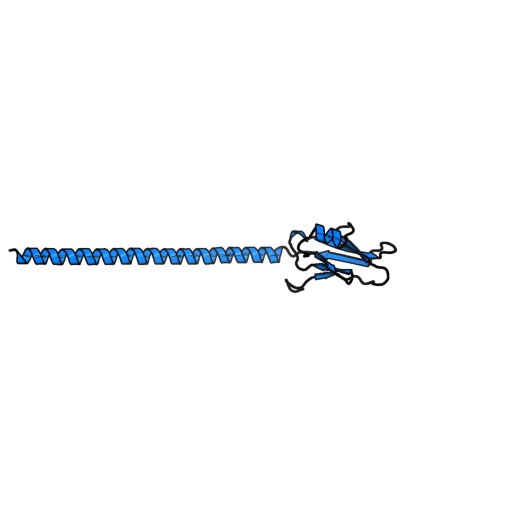 105 LEU A N 1
ATOM 857 C CA . LEU A 1 105 ? -17.779 2.374 32.967 1.00 93.06 105 LEU A CA 1
ATOM 858 C C . LEU A 1 105 ? -18.890 3.054 33.773 1.00 93.06 105 LEU A C 1
ATOM 860 O O . LEU A 1 105 ? -19.283 2.539 34.820 1.00 93.06 105 LEU A O 1
ATOM 864 N N . ILE A 1 106 ? -19.441 4.163 33.271 1.00 92.88 106 ILE A N 1
ATOM 865 C CA . ILE A 1 106 ? -20.577 4.847 33.904 1.00 92.88 106 ILE A CA 1
ATOM 866 C C . ILE A 1 106 ? -21.802 3.924 33.937 1.00 92.88 106 ILE A C 1
ATOM 868 O O . ILE A 1 106 ? -22.432 3.787 34.985 1.00 92.88 106 ILE A O 1
ATOM 872 N N . LEU A 1 107 ? -22.120 3.245 32.830 1.00 93.31 107 LEU A N 1
ATOM 873 C CA . LEU A 1 107 ? -23.237 2.296 32.784 1.00 93.31 107 LEU A CA 1
ATOM 874 C C . LEU A 1 107 ? -23.070 1.152 33.788 1.00 93.31 107 LEU A C 1
ATOM 876 O O . LEU A 1 107 ? -24.010 0.842 34.519 1.00 93.31 107 LEU A O 1
ATOM 880 N N . LEU A 1 108 ? -21.879 0.556 33.868 1.00 92.25 108 LEU A N 1
ATOM 881 C CA . LEU A 1 108 ? -21.579 -0.510 34.827 1.00 92.25 108 LEU A CA 1
ATOM 882 C C . LEU A 1 108 ? -21.686 -0.024 36.276 1.00 92.25 108 LEU A C 1
ATOM 884 O O . LEU A 1 108 ? -22.199 -0.749 37.133 1.00 92.25 108 LEU A O 1
ATOM 888 N N . MET A 1 109 ? -21.245 1.205 36.553 1.00 93.25 109 MET A N 1
ATOM 889 C CA . MET A 1 109 ? -21.363 1.816 37.875 1.00 93.25 109 MET A CA 1
ATOM 890 C C . MET A 1 109 ? -22.832 1.984 38.276 1.00 93.25 109 MET A C 1
ATOM 892 O O . MET A 1 109 ? -23.223 1.566 39.366 1.00 93.25 109 MET A O 1
ATOM 896 N N . VAL A 1 110 ? -23.660 2.529 37.380 1.00 92.31 110 VAL A N 1
ATOM 897 C CA . VAL A 1 110 ? -25.101 2.692 37.615 1.00 92.31 110 VAL A CA 1
ATOM 898 C C . VAL A 1 110 ? -25.765 1.334 37.834 1.00 92.31 110 VAL A C 1
ATOM 900 O O . VAL A 1 110 ? -26.493 1.166 38.814 1.00 92.31 110 VAL A O 1
ATOM 903 N N . LEU A 1 111 ? -25.464 0.338 36.994 1.00 91.62 111 LEU A N 1
ATOM 904 C CA . LEU A 1 111 ? -26.012 -1.011 37.145 1.00 91.62 111 LEU A CA 1
ATOM 905 C C . LEU A 1 111 ? -25.660 -1.609 38.513 1.00 91.62 111 LEU A C 1
ATOM 907 O O . LEU A 1 111 ? -26.533 -2.126 39.208 1.00 91.62 111 LEU A O 1
ATOM 911 N N . SER A 1 112 ? -24.404 -1.472 38.937 1.00 88.44 112 SER A N 1
ATOM 912 C CA . SER A 1 112 ? -23.922 -1.991 40.222 1.00 88.44 112 SER A CA 1
ATOM 913 C C . SER A 1 112 ? -24.656 -1.366 41.411 1.00 88.44 112 SER A C 1
ATOM 915 O O . SER A 1 112 ? -25.026 -2.074 42.348 1.00 88.44 112 SER A O 1
ATOM 917 N N . ILE A 1 113 ? -24.920 -0.055 41.361 1.00 89.12 113 ILE A N 1
ATOM 918 C CA . ILE A 1 113 ? -25.684 0.657 42.396 1.00 89.12 113 ILE A CA 1
ATOM 919 C C . ILE A 1 113 ? -27.148 0.202 42.396 1.00 89.12 113 ILE A C 1
ATOM 921 O O . ILE A 1 113 ? -27.711 -0.077 43.451 1.00 89.12 113 ILE A O 1
ATOM 925 N N . THR A 1 114 ? -27.781 0.089 41.227 1.00 87.06 114 THR A N 1
ATOM 926 C CA . THR A 1 114 ? -29.184 -0.354 41.159 1.00 87.06 114 THR A CA 1
ATOM 927 C C . THR A 1 114 ? -29.365 -1.780 41.678 1.00 87.06 114 THR A C 1
ATOM 929 O O . THR A 1 114 ? -30.301 -2.047 42.434 1.00 87.06 114 THR A O 1
ATOM 932 N N . LEU A 1 115 ? -28.433 -2.682 41.354 1.00 84.06 115 LEU A N 1
ATOM 933 C CA . LEU A 1 115 ? -28.442 -4.055 41.846 1.00 84.06 115 LEU A CA 1
ATOM 934 C C . LEU A 1 115 ? -28.235 -4.103 43.363 1.00 84.06 115 LEU A C 1
ATOM 936 O O . LEU A 1 115 ? -29.003 -4.773 44.052 1.00 84.06 115 LEU A O 1
ATOM 940 N N . SER A 1 116 ? -27.274 -3.355 43.911 1.00 82.06 116 SER A N 1
ATOM 941 C CA . SER A 1 116 ? -27.025 -3.351 45.358 1.00 82.06 116 SER A CA 1
ATOM 942 C C . SER A 1 116 ? -28.215 -2.806 46.157 1.00 82.06 116 SER A C 1
ATOM 944 O O . SER A 1 116 ? -28.604 -3.413 47.157 1.00 82.06 116 SER A O 1
ATOM 946 N N . VAL A 1 117 ? -28.859 -1.735 45.678 1.00 80.69 117 VAL A N 1
ATOM 947 C CA . VAL A 1 117 ? -30.080 -1.181 46.286 1.00 80.69 117 VAL A CA 1
ATOM 948 C C . VAL A 1 117 ? -31.239 -2.172 46.195 1.00 80.69 117 VAL A C 1
ATOM 950 O O . VAL A 1 117 ? -31.944 -2.376 47.184 1.00 80.69 117 VAL A O 1
ATOM 953 N N . SER A 1 118 ? -31.424 -2.833 45.047 1.00 79.56 118 SER A N 1
ATOM 954 C CA . SER A 1 118 ? -32.492 -3.826 44.884 1.00 79.56 118 SER A CA 1
ATOM 955 C C . SER A 1 118 ? -32.345 -4.986 45.878 1.00 79.56 118 SER A C 1
ATOM 957 O O . SER A 1 118 ? -33.298 -5.297 46.595 1.00 79.56 118 SER A O 1
ATOM 959 N N . VAL A 1 119 ? -31.132 -5.526 46.039 1.00 80.19 119 VAL A N 1
ATOM 960 C CA . VAL A 1 119 ? -30.832 -6.618 46.978 1.00 80.19 119 VAL A CA 1
ATOM 961 C C . VAL A 1 119 ? -31.034 -6.182 48.431 1.00 80.19 119 VAL A C 1
ATOM 963 O O . VAL 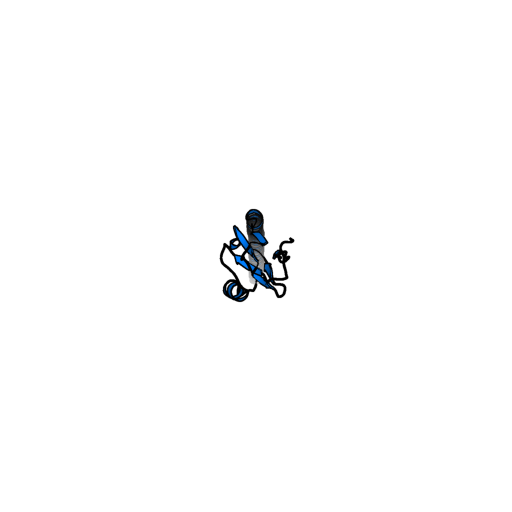A 1 119 ? -31.627 -6.918 49.221 1.00 80.19 119 VAL A O 1
ATOM 966 N N . GLN A 1 120 ? -30.590 -4.976 48.803 1.00 74.12 120 GLN A N 1
ATOM 967 C CA . GLN A 1 120 ? -30.812 -4.444 50.152 1.00 74.12 120 GLN A CA 1
ATOM 968 C C . GLN A 1 120 ? -32.299 -4.228 50.450 1.00 74.12 120 GLN A C 1
ATOM 970 O O . GLN A 1 120 ? -32.760 -4.563 51.542 1.00 74.12 120 GLN A O 1
ATOM 975 N N . SER A 1 121 ? -33.062 -3.722 49.478 1.00 75.06 121 SER A N 1
ATOM 976 C CA . SER A 1 121 ? -34.505 -3.517 49.625 1.00 75.06 121 SER A CA 1
ATOM 977 C C . SER A 1 121 ? -35.264 -4.837 49.797 1.00 75.06 121 SER A C 1
ATOM 979 O O . SER A 1 121 ? -36.185 -4.925 50.613 1.00 75.06 121 SER A O 1
ATOM 981 N N . GLU A 1 122 ? -34.848 -5.887 49.083 1.00 76.88 122 GLU A N 1
ATOM 982 C CA . GLU A 1 122 ? -35.455 -7.211 49.191 1.00 76.88 122 GLU A CA 1
ATOM 983 C C . GLU A 1 122 ? -35.126 -7.859 50.540 1.00 76.88 122 GLU A C 1
ATOM 985 O O . GLU A 1 122 ? -36.016 -8.407 51.195 1.00 76.88 122 GLU A O 1
ATOM 990 N N . LYS A 1 123 ? -33.875 -7.727 51.003 1.00 81.19 123 LYS A N 1
ATOM 991 C CA . LYS A 1 123 ? -33.453 -8.201 52.326 1.00 81.19 123 LYS A CA 1
ATOM 992 C C . LYS A 1 123 ? -34.260 -7.533 53.441 1.00 81.19 123 LYS A C 1
ATOM 994 O O . LYS A 1 123 ? -34.838 -8.232 54.267 1.00 81.19 123 LYS A O 1
ATOM 999 N N . TYR A 1 124 ? -34.388 -6.206 53.403 1.00 81.19 124 TYR A N 1
ATOM 1000 C CA . TYR A 1 124 ? -35.184 -5.455 54.377 1.00 81.19 124 TYR A CA 1
ATOM 1001 C C . TYR A 1 124 ? -36.652 -5.907 54.400 1.00 81.19 124 TYR A C 1
ATOM 1003 O O . TYR A 1 124 ? -37.221 -6.133 55.467 1.00 81.19 124 TYR A O 1
ATOM 1011 N N . ARG A 1 125 ? -37.270 -6.112 53.228 1.00 79.25 125 ARG A N 1
ATOM 1012 C CA . ARG A 1 125 ? -38.644 -6.632 53.138 1.00 79.25 125 ARG A CA 1
ATOM 1013 C C . ARG A 1 125 ? -38.802 -8.012 53.774 1.00 79.25 125 ARG A C 1
ATOM 1015 O O . ARG A 1 125 ? -39.817 -8.252 54.428 1.00 79.25 125 ARG A O 1
ATOM 1022 N N . ARG A 1 126 ? -37.837 -8.917 53.579 1.00 80.81 126 ARG A N 1
ATOM 1023 C CA . ARG A 1 126 ? -37.875 -10.253 54.196 1.00 80.81 126 ARG A CA 1
ATOM 1024 C C . ARG A 1 126 ? -37.744 -10.180 55.710 1.00 80.81 126 ARG A C 1
ATOM 1026 O O . ARG A 1 126 ? -38.536 -10.822 56.394 1.00 80.81 126 ARG A O 1
ATOM 1033 N N . ASP A 1 127 ? -36.810 -9.381 56.217 1.00 83.94 127 ASP A N 1
ATOM 1034 C CA . ASP A 1 127 ? -36.578 -9.249 57.658 1.00 83.94 127 ASP A CA 1
ATOM 1035 C C . ASP A 1 127 ? -37.830 -8.708 58.375 1.00 83.94 127 ASP A C 1
ATOM 1037 O O . ASP A 1 127 ? -38.286 -9.298 59.355 1.00 83.94 127 ASP A O 1
ATOM 1041 N N . VAL A 1 128 ? -38.475 -7.674 57.816 1.00 86.62 128 VAL A N 1
ATOM 1042 C CA . VAL A 1 128 ? -39.733 -7.121 58.357 1.00 86.62 128 VAL A CA 1
ATOM 1043 C C . VAL A 1 128 ? -40.874 -8.144 58.323 1.00 86.62 128 VAL A C 1
ATOM 1045 O O . VAL A 1 128 ? -41.653 -8.241 59.273 1.00 86.62 128 VAL A O 1
ATOM 1048 N N . ALA A 1 129 ? -40.995 -8.926 57.245 1.00 83.81 129 ALA A N 1
ATOM 1049 C CA . ALA A 1 129 ? -42.021 -9.961 57.159 1.00 83.81 129 ALA A CA 1
ATOM 1050 C C . ALA A 1 129 ? -41.815 -11.039 58.235 1.00 83.81 129 ALA A C 1
ATOM 1052 O O . ALA A 1 129 ? -42.768 -11.396 58.929 1.00 83.81 129 ALA A O 1
ATOM 1053 N N . ILE A 1 130 ? -40.579 -11.520 58.414 1.00 85.44 130 ILE A N 1
ATOM 1054 C CA . ILE A 1 130 ? -40.233 -12.522 59.433 1.00 85.44 130 ILE A CA 1
ATOM 1055 C C . ILE A 1 130 ? -40.575 -12.004 60.833 1.00 85.44 130 ILE A C 1
ATOM 1057 O O . ILE A 1 130 ? -41.225 -12.720 61.594 1.00 85.44 130 ILE A O 1
ATOM 1061 N N . GLU A 1 131 ? -40.216 -10.758 61.151 1.00 86.31 131 GLU A N 1
ATOM 1062 C CA . GLU A 1 131 ? -40.507 -10.136 62.447 1.00 86.31 131 GLU A CA 1
ATOM 1063 C C . GLU A 1 131 ? -42.017 -10.006 62.719 1.00 86.31 131 GLU A C 1
ATOM 1065 O O . GLU A 1 131 ? -42.492 -10.227 63.836 1.00 86.31 131 GLU A O 1
ATOM 1070 N N . GLN A 1 132 ? -42.818 -9.694 61.697 1.00 82.62 132 GLN A N 1
ATOM 1071 C CA . GLN A 1 132 ? -44.275 -9.662 61.836 1.00 82.62 132 GLN A CA 1
ATOM 1072 C C . GLN A 1 132 ? -44.872 -11.056 62.068 1.00 82.62 132 GLN A C 1
ATOM 1074 O O . GLN A 1 132 ? -45.804 -11.194 62.868 1.00 82.62 132 GLN A O 1
ATOM 1079 N N . TYR A 1 133 ? -44.360 -12.086 61.389 1.00 81.38 133 TYR A N 1
ATOM 1080 C CA . TYR A 1 133 ? -44.810 -13.465 61.584 1.00 81.38 133 TYR A CA 1
ATOM 1081 C C . TYR A 1 133 ? -44.464 -13.986 62.983 1.00 81.38 133 TYR A C 1
ATOM 1083 O O . TYR A 1 133 ? -45.334 -14.557 63.644 1.00 81.38 133 TYR A O 1
ATOM 1091 N N . THR A 1 134 ? -43.242 -13.752 63.468 1.00 82.44 134 THR A N 1
ATOM 1092 C CA . THR A 1 134 ? -42.824 -14.165 64.817 1.00 82.44 134 THR A CA 1
ATOM 1093 C C . THR A 1 134 ? -43.609 -13.429 65.901 1.00 82.44 134 THR A C 1
ATOM 1095 O O . THR A 1 134 ? -44.135 -14.071 66.809 1.00 82.44 134 THR A O 1
ATOM 1098 N N . ASN A 1 135 ? -43.806 -12.113 65.775 1.00 81.50 135 ASN A N 1
ATOM 1099 C CA . ASN A 1 135 ? -44.618 -11.348 66.727 1.00 81.50 135 ASN A CA 1
ATOM 1100 C C . ASN A 1 135 ? -46.093 -11.792 66.758 1.00 81.50 135 ASN A C 1
ATOM 1102 O O . ASN A 1 135 ? -46.710 -11.807 67.827 1.00 81.50 135 ASN A O 1
ATOM 1106 N N . LYS A 1 136 ? -46.677 -12.178 65.613 1.00 80.19 136 LYS A N 1
ATOM 1107 C CA . LYS A 1 136 ? -48.037 -12.747 65.564 1.00 80.19 136 LYS A CA 1
ATOM 1108 C C . LYS A 1 136 ? -48.124 -14.108 66.255 1.00 80.19 136 LYS A C 1
ATOM 1110 O O . LYS A 1 136 ? -49.057 -14.318 67.025 1.00 80.19 136 LYS A O 1
ATOM 1115 N N . GLN A 1 137 ? -47.161 -14.998 66.016 1.00 73.75 137 GLN A N 1
ATOM 1116 C CA . GLN A 1 137 ? -47.097 -16.321 66.653 1.00 73.75 137 GLN A CA 1
ATOM 1117 C C . GLN A 1 137 ? -46.999 -16.210 68.181 1.00 73.75 137 GLN A C 1
ATOM 1119 O O . GLN A 1 137 ? -47.768 -16.850 68.895 1.00 73.75 137 GLN A O 1
ATOM 1124 N N . VAL A 1 138 ? -46.128 -15.328 68.686 1.00 74.31 138 VAL A N 1
ATOM 1125 C CA . VAL A 1 138 ? -45.943 -15.094 70.131 1.00 74.31 138 VAL A CA 1
ATOM 1126 C C . VAL A 1 138 ? -47.204 -14.525 70.793 1.00 74.31 138 VAL A C 1
ATOM 1128 O O . VAL A 1 138 ? -47.511 -14.865 71.932 1.00 74.31 138 VAL A O 1
ATOM 1131 N N . LYS A 1 139 ? -47.971 -13.681 70.090 1.00 69.56 139 LYS A N 1
ATOM 1132 C CA . LYS A 1 139 ? -49.257 -13.164 70.591 1.00 69.56 139 LYS A CA 1
ATOM 1133 C C . LYS A 1 139 ? -50.377 -14.206 70.638 1.00 69.56 139 LYS A C 1
ATOM 1135 O O . LYS A 1 139 ? -51.325 -13.991 71.376 1.00 69.56 139 LYS A O 1
ATOM 1140 N N . GLN A 1 140 ? -50.301 -15.279 69.851 1.00 66.75 140 GLN A N 1
ATOM 1141 C CA . GLN A 1 140 ? -51.302 -16.356 69.854 1.00 66.75 140 GLN A CA 1
ATOM 1142 C C . GLN A 1 140 ? -50.997 -17.466 70.870 1.00 66.75 140 GLN A C 1
ATOM 1144 O O . GLN A 1 140 ? -51.870 -18.276 71.158 1.00 66.75 140 GLN A O 1
ATOM 1149 N N . THR A 1 141 ? -49.770 -17.522 71.395 1.00 61.12 141 THR A N 1
ATOM 1150 C CA . THR A 1 141 ? -49.326 -18.522 72.386 1.00 61.12 141 THR A CA 1
ATOM 1151 C C . THR A 1 141 ? -49.379 -18.027 73.837 1.00 61.12 141 THR A C 1
ATOM 1153 O O . THR A 1 141 ? -49.047 -18.789 74.743 1.00 61.12 141 THR A O 1
ATOM 1156 N N . LYS A 1 142 ? -49.801 -16.779 74.068 1.00 49.62 142 LYS A N 1
ATOM 1157 C CA . LYS A 1 142 ? -50.142 -16.223 75.387 1.00 49.62 142 LYS A CA 1
ATOM 1158 C C . LYS A 1 142 ? -51.651 -16.099 75.524 1.00 49.62 142 LYS A C 1
ATOM 1160 O O . LYS A 1 142 ? -52.127 -16.310 76.657 1.00 49.62 142 LYS A O 1
#